Protein AF-A0A524QXQ4-F1 (afdb_monomer)

Solvent-accessible surface area (backbone atoms only — not comparable to full-atom values): 6219 Å² total; per-residue (Å²): 132,62,69,67,60,54,53,54,49,51,56,50,50,47,69,71,42,47,68,62,48,46,54,55,49,52,53,51,50,54,54,52,51,52,52,53,52,54,52,52,49,54,54,48,48,54,49,46,47,60,57,53,48,38,37,72,76,43,35,84,91,53,86,87,87,63,83,58,74,93,73,80,77,90,78,50,76,70,54,54,56,54,47,72,68,49,77,82,86,52,75,67,60,53,53,56,53,58,66,72,70,114

Secondary structure (DSSP, 8-state):
--HHHHHHHHHHHHHH-HHHHHHHHHHHHHHHHHHHHHHHHHHHHHHHIIIIIHHHHHTTT-----SS-SS-SS--HHHHHHHHTSPPP-HHHHHHHHHHT-

Radius of gyration: 31.0 Å; Cα contacts (8 Å, |Δi|>4): 19; chains: 1; bounding box: 61×27×78 Å

Foldseek 3Di:
DDVVVVVVVVVVVCVVPVVVVVVVVVVVCVVVVVVVVVVCVVVVVVCCCVPVVCCVPQNPDRDDDDLDDPDDDPDDPVNVVVSVPGDDDDVVNVVVVVVVVD

Sequence (102 aa):
MNVWEGVILALTQIRTEKLKSFFSLLGVIIGVMFLLVVVSVVEGMDRYIKEDFASQIFGLNTITISRNPSVQVNTDGEQWRRWARRRRLTFDDAEIIRQGLT

pLDDT: mean 80.06, std 14.61, range [51.03, 98.19]

Structure (mmCIF, N/CA/C/O backbone):
data_AF-A0A524QXQ4-F1
#
_entry.id   AF-A0A524QXQ4-F1
#
loop_
_atom_site.group_PDB
_atom_site.id
_atom_site.type_symbol
_atom_site.label_atom_id
_atom_site.label_alt_id
_atom_site.label_comp_id
_atom_site.label_asym_id
_atom_site.label_entity_id
_atom_site.label_seq_id
_atom_site.pdbx_PDB_ins_code
_atom_site.Cartn_x
_atom_site.Cartn_y
_atom_site.Cartn_z
_atom_site.occupancy
_atom_site.B_iso_or_equiv
_atom_site.auth_seq_id
_atom_site.auth_comp_id
_atom_site.auth_asym_id
_atom_site.auth_atom_id
_atom_site.pdbx_PDB_model_num
ATOM 1 N N . MET A 1 1 ? -19.225 -17.999 31.890 1.00 60.44 1 MET A N 1
ATOM 2 C CA . MET A 1 1 ? -19.255 -16.595 31.428 1.00 60.44 1 MET A CA 1
ATOM 3 C C . MET A 1 1 ? -20.037 -16.567 30.133 1.00 60.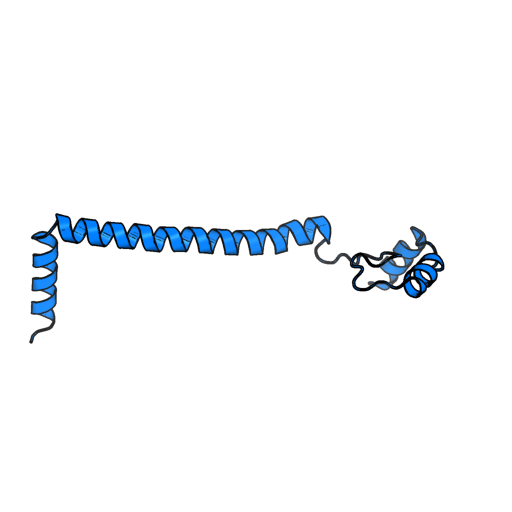44 1 MET A C 1
ATOM 5 O O . MET A 1 1 ? -19.656 -17.265 29.201 1.00 60.44 1 MET A O 1
ATOM 9 N N . ASN A 1 2 ? -21.153 -15.846 30.094 1.00 84.12 2 ASN A N 1
ATOM 10 C CA . ASN A 1 2 ? -22.000 -15.799 28.910 1.00 84.12 2 ASN A CA 1
ATOM 11 C C . ASN A 1 2 ? -21.366 -14.832 27.904 1.00 84.12 2 ASN A C 1
ATOM 13 O O . ASN A 1 2 ? -21.247 -13.642 28.179 1.00 84.12 2 ASN A O 1
ATOM 17 N N . VAL A 1 3 ? -20.946 -15.333 26.740 1.00 91.06 3 VAL A N 1
ATOM 18 C CA . VAL A 1 3 ? -20.344 -14.515 25.665 1.00 91.06 3 VAL A CA 1
ATOM 19 C C . VAL A 1 3 ? -21.213 -13.312 25.283 1.00 91.06 3 VAL A C 1
ATOM 21 O O . VAL A 1 3 ? -20.691 -12.244 24.980 1.00 91.06 3 VAL A O 1
ATOM 24 N N . TRP A 1 4 ? -22.535 -13.457 25.388 1.00 92.62 4 TRP A N 1
ATOM 25 C CA . TRP A 1 4 ? -23.499 -12.387 25.141 1.00 92.62 4 TRP A CA 1
ATOM 26 C C . TRP A 1 4 ? -23.354 -11.204 26.106 1.00 92.62 4 TRP A C 1
ATOM 28 O O . TRP A 1 4 ? -23.394 -10.044 25.705 1.00 92.62 4 TRP A O 1
ATOM 38 N N . GLU A 1 5 ? -23.112 -11.504 27.378 1.00 92.12 5 GLU A N 1
ATOM 39 C CA . GLU A 1 5 ? -22.926 -10.513 28.435 1.00 92.12 5 GLU A CA 1
ATOM 40 C C . GLU A 1 5 ? -21.609 -9.746 28.237 1.00 92.12 5 GLU A C 1
ATOM 42 O O . GLU A 1 5 ? -21.562 -8.526 28.393 1.00 92.12 5 GLU A O 1
ATOM 47 N N . GLY A 1 6 ? -20.564 -10.439 27.767 1.00 92.81 6 GLY A N 1
ATOM 48 C CA . GLY A 1 6 ? -19.292 -9.823 27.384 1.00 92.81 6 GLY A CA 1
ATOM 49 C C . GLY A 1 6 ? -19.410 -8.848 26.207 1.00 92.81 6 GLY A C 1
ATOM 50 O O . GLY A 1 6 ? -18.831 -7.764 26.252 1.00 92.81 6 GLY A O 1
ATOM 51 N N . VAL A 1 7 ? -20.190 -9.188 25.174 1.00 93.69 7 VAL A N 1
ATOM 52 C CA . VAL A 1 7 ? -20.418 -8.304 24.013 1.00 93.69 7 VAL A CA 1
ATOM 53 C C . VAL A 1 7 ? -21.168 -7.035 24.422 1.00 93.69 7 VAL A C 1
ATOM 55 O O . VAL A 1 7 ? -20.781 -5.931 24.032 1.00 93.69 7 VAL A O 1
ATOM 58 N N . ILE A 1 8 ? -22.212 -7.173 25.243 1.00 94.19 8 ILE A N 1
ATOM 59 C CA . ILE A 1 8 ? -22.984 -6.033 25.756 1.00 94.19 8 ILE A CA 1
ATOM 60 C C . ILE A 1 8 ? -22.096 -5.118 26.608 1.00 94.19 8 ILE A C 1
ATOM 62 O O . ILE A 1 8 ? -22.146 -3.892 26.460 1.00 94.19 8 ILE A O 1
ATOM 66 N N . LEU A 1 9 ? -21.246 -5.698 27.459 1.00 93.75 9 LEU A N 1
ATOM 67 C CA . LEU A 1 9 ? -20.305 -4.939 28.276 1.00 93.75 9 LEU A CA 1
ATOM 68 C C . LEU A 1 9 ? -19.318 -4.147 27.404 1.00 93.75 9 LEU A C 1
ATOM 70 O O . LEU A 1 9 ? -19.171 -2.941 27.598 1.00 93.75 9 LEU A O 1
ATOM 74 N N . ALA A 1 10 ? -18.713 -4.784 26.396 1.00 91.25 10 ALA A N 1
ATOM 75 C CA . ALA A 1 10 ? -17.773 -4.133 25.482 1.00 91.25 10 ALA A CA 1
ATOM 76 C C . ALA A 1 10 ? -18.413 -2.968 24.699 1.00 91.25 10 ALA A C 1
ATOM 78 O O . ALA A 1 10 ? -17.831 -1.886 24.610 1.00 91.25 10 ALA A O 1
ATOM 79 N N . LEU A 1 11 ? -19.636 -3.148 24.184 1.00 92.81 11 LEU A N 1
ATOM 80 C CA . LEU A 1 11 ? -20.388 -2.088 23.495 1.00 92.81 11 LEU A CA 1
ATOM 81 C C . LEU A 1 11 ? -20.700 -0.903 24.413 1.00 92.81 11 LEU A C 1
ATOM 83 O O . LEU A 1 11 ? -20.619 0.254 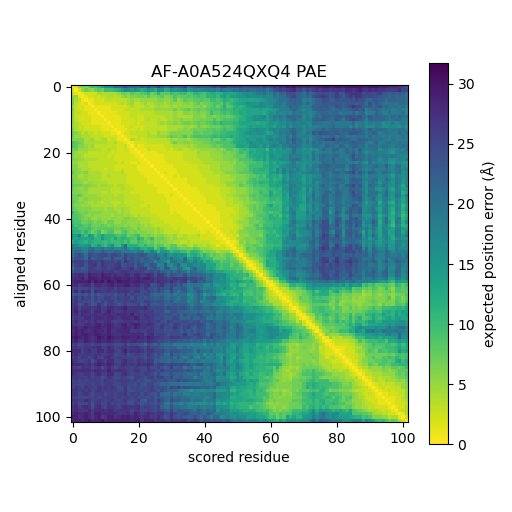23.992 1.00 92.81 11 LEU A O 1
ATOM 87 N N . THR A 1 12 ? -21.033 -1.185 25.673 1.00 93.38 12 THR A N 1
ATOM 88 C CA . THR A 1 12 ? -21.257 -0.148 26.685 1.00 93.38 12 THR A CA 1
ATOM 89 C C . THR A 1 12 ? -19.965 0.632 26.925 1.00 93.38 12 THR A C 1
ATOM 91 O O . THR A 1 12 ? -19.970 1.858 26.893 1.00 93.38 12 THR A O 1
ATOM 94 N N . GLN A 1 13 ? -18.835 -0.065 27.048 1.00 91.88 13 GLN A N 1
ATOM 95 C CA . GLN A 1 13 ? -17.519 0.530 27.278 1.00 91.88 13 GLN A CA 1
ATOM 96 C C . GLN A 1 13 ? -17.067 1.445 26.128 1.00 91.88 13 GLN A C 1
ATOM 98 O O . GLN A 1 13 ? -16.585 2.549 26.380 1.00 91.88 13 GLN A O 1
ATOM 103 N N . ILE A 1 14 ? -17.303 1.044 24.872 1.00 93.00 14 ILE A N 1
ATOM 104 C CA . ILE A 1 14 ? -17.037 1.876 23.684 1.00 93.00 14 ILE A CA 1
ATOM 105 C C . ILE A 1 14 ? -17.869 3.170 23.711 1.00 93.00 14 ILE A C 1
ATOM 107 O O . ILE A 1 14 ? -17.370 4.238 23.348 1.00 93.00 14 ILE A O 1
ATOM 111 N N . ARG A 1 15 ? -19.136 3.107 24.152 1.00 91.31 15 ARG A N 1
ATOM 112 C CA . ARG A 1 15 ? -20.006 4.296 24.253 1.00 91.31 15 ARG A CA 1
ATOM 113 C C . ARG A 1 15 ? -19.634 5.219 25.411 1.00 91.31 15 ARG A C 1
ATOM 115 O O . ARG A 1 15 ? -19.856 6.424 25.278 1.00 91.31 15 ARG A O 1
ATOM 122 N N . THR A 1 16 ? -19.109 4.684 26.512 1.00 93.88 16 THR A N 1
ATOM 123 C CA . THR A 1 16 ? -18.680 5.470 27.679 1.00 93.88 16 THR A CA 1
ATOM 124 C C . THR A 1 16 ? -17.348 6.174 27.408 1.00 93.88 16 THR A C 1
ATOM 126 O O . THR A 1 16 ? -17.234 7.379 27.612 1.00 93.88 16 THR A O 1
ATOM 129 N N . GLU A 1 17 ? -16.368 5.462 26.844 1.00 92.44 17 GLU A N 1
ATOM 130 C CA . GLU A 1 17 ? -15.006 5.953 26.583 1.00 92.44 17 GLU A CA 1
ATOM 131 C C . GLU A 1 17 ? -14.825 6.421 25.129 1.00 92.44 17 GLU A C 1
ATOM 133 O O . GLU A 1 17 ? -14.005 5.898 24.361 1.00 92.44 17 GLU A O 1
ATOM 138 N N . LYS A 1 18 ? -15.619 7.422 24.726 1.00 91.12 18 LYS A N 1
ATOM 139 C CA . LYS A 1 18 ? -15.684 7.885 23.327 1.00 91.12 18 LYS A CA 1
ATOM 140 C C . LYS A 1 18 ? -14.347 8.399 22.797 1.00 91.12 18 LYS A C 1
ATOM 142 O O . LYS A 1 18 ? -13.997 8.096 21.663 1.00 91.12 18 LYS A O 1
ATOM 147 N N . LEU A 1 19 ? -13.593 9.149 23.605 1.00 94.25 19 LEU A N 1
ATOM 148 C CA . LEU A 1 19 ? -12.306 9.724 23.190 1.00 94.25 19 LEU A CA 1
ATOM 149 C C . LEU A 1 19 ? -11.267 8.635 22.915 1.00 94.25 19 LEU A C 1
ATOM 151 O O . LEU A 1 19 ? -10.636 8.625 21.860 1.00 94.25 19 LEU A O 1
ATOM 155 N N . LYS A 1 20 ? -11.126 7.680 23.838 1.00 94.06 20 LYS A N 1
ATOM 156 C CA . LYS A 1 20 ? -10.172 6.575 23.709 1.00 94.06 20 LYS A CA 1
ATOM 157 C C . LYS A 1 20 ? -10.502 5.684 22.513 1.00 94.06 20 LYS A C 1
ATOM 159 O O . LYS A 1 20 ? -9.621 5.381 21.711 1.00 94.06 20 LYS A O 1
ATOM 164 N N . SER A 1 21 ? -11.775 5.313 22.371 1.00 93.81 21 SER A N 1
ATOM 165 C CA . SER A 1 21 ? -12.247 4.500 21.245 1.00 93.81 21 SER A CA 1
ATOM 166 C C . SER A 1 21 ? -12.064 5.226 19.909 1.00 93.81 21 SER A C 1
ATOM 168 O O . SER A 1 21 ? -11.651 4.607 18.932 1.00 93.81 21 SER A O 1
ATOM 170 N N . PHE A 1 22 ? -12.289 6.545 19.871 1.00 95.00 22 PHE A N 1
ATOM 171 C CA . PHE A 1 22 ? -12.086 7.361 18.674 1.00 95.00 22 PHE A CA 1
ATOM 172 C C . PHE A 1 22 ? -10.617 7.411 18.242 1.00 95.00 22 PHE A C 1
ATOM 174 O O . PHE A 1 22 ? -10.321 7.107 17.089 1.00 95.00 22 PHE A O 1
ATOM 181 N N . PHE A 1 23 ? -9.687 7.723 19.152 1.00 95.12 23 PHE A N 1
ATOM 182 C CA . PHE A 1 23 ? -8.257 7.754 18.820 1.00 95.12 23 PHE A CA 1
ATOM 183 C C . PHE A 1 23 ? -7.725 6.382 18.396 1.00 95.12 23 PHE A C 1
ATOM 185 O O . PHE A 1 23 ? -6.940 6.297 17.452 1.00 95.12 23 PHE A O 1
ATOM 192 N N . SER A 1 24 ? -8.185 5.305 19.041 1.00 95.12 24 SER A N 1
ATOM 193 C CA . SER A 1 24 ? -7.817 3.944 18.641 1.00 95.12 24 SER A CA 1
ATOM 194 C C . SER A 1 24 ? -8.313 3.605 17.234 1.00 95.12 24 SER A C 1
ATOM 196 O O . SER A 1 24 ? -7.567 3.021 16.452 1.00 95.12 24 SER A O 1
ATOM 198 N N . LEU A 1 25 ? -9.555 3.965 16.900 1.00 95.69 25 LEU A N 1
ATOM 199 C CA . LEU A 1 25 ? -10.118 3.714 15.575 1.00 95.69 25 LEU A CA 1
ATOM 200 C C . LEU A 1 25 ? -9.402 4.546 14.506 1.00 95.69 25 LEU A C 1
ATOM 202 O O . LEU A 1 25 ? -9.037 4.020 13.458 1.00 95.69 25 LEU A O 1
ATOM 206 N N . LEU A 1 26 ? -9.157 5.827 14.791 1.00 96.44 26 LEU A N 1
ATOM 207 C CA . LEU A 1 26 ? -8.465 6.743 13.889 1.00 96.44 26 LEU A CA 1
ATOM 208 C C . LEU A 1 26 ? -7.059 6.233 13.544 1.00 96.44 26 LEU A C 1
ATOM 210 O O . LEU A 1 26 ? -6.687 6.213 12.373 1.00 96.44 26 LEU A O 1
ATOM 214 N N . GLY A 1 27 ? -6.303 5.762 14.541 1.00 96.88 27 GLY A N 1
ATOM 215 C CA . GLY A 1 27 ? -4.969 5.200 14.325 1.00 96.88 27 GLY A CA 1
ATOM 216 C C . GLY A 1 27 ? -4.984 3.974 13.410 1.00 96.88 27 GLY A C 1
ATOM 217 O O . GLY A 1 27 ? -4.189 3.895 12.474 1.00 96.88 27 GLY A O 1
ATOM 218 N N . VAL A 1 28 ? -5.925 3.049 13.626 1.00 97.06 28 VAL A N 1
ATOM 219 C CA . VAL A 1 28 ? -6.069 1.851 12.783 1.00 97.06 28 VAL A CA 1
ATOM 220 C C . VAL A 1 28 ? -6.491 2.220 11.360 1.00 97.06 28 VAL A C 1
ATOM 222 O O . VAL A 1 28 ? -5.911 1.699 10.410 1.00 97.06 28 VAL A O 1
ATOM 225 N N . ILE A 1 29 ? -7.445 3.142 11.193 1.00 97.31 29 ILE A N 1
ATOM 226 C CA . ILE A 1 29 ? -7.887 3.600 9.868 1.00 97.31 29 ILE A CA 1
ATOM 227 C C . ILE A 1 29 ? -6.714 4.204 9.100 1.00 97.31 29 ILE A C 1
ATOM 229 O O . ILE A 1 29 ? -6.466 3.801 7.969 1.00 97.31 29 ILE A O 1
ATOM 233 N N . ILE A 1 30 ? -5.965 5.129 9.706 1.00 97.25 30 ILE A N 1
ATOM 234 C CA . ILE A 1 30 ? -4.820 5.768 9.044 1.00 97.25 30 ILE A CA 1
ATOM 235 C C . ILE A 1 30 ? -3.755 4.723 8.681 1.00 97.25 30 ILE A C 1
ATOM 237 O O . ILE A 1 30 ? -3.235 4.750 7.566 1.00 97.25 30 ILE A O 1
ATOM 241 N N . GLY A 1 31 ? -3.469 3.774 9.579 1.00 97.50 31 GLY A N 1
ATOM 242 C CA . GLY A 1 31 ? -2.484 2.717 9.337 1.00 97.50 31 GLY A CA 1
ATOM 243 C C . GLY A 1 31 ? -2.855 1.804 8.167 1.00 97.50 31 GLY A C 1
ATOM 244 O O . GLY A 1 31 ? -2.044 1.588 7.266 1.00 97.50 31 GLY A O 1
ATOM 245 N N . VAL A 1 32 ? -4.093 1.302 8.142 1.00 97.50 32 VAL A N 1
ATOM 246 C CA . VAL A 1 32 ? -4.565 0.425 7.060 1.00 97.50 32 VAL A CA 1
ATOM 247 C C . VAL A 1 32 ? -4.703 1.201 5.749 1.00 97.50 32 VAL A C 1
ATOM 249 O O . VAL A 1 32 ? -4.293 0.700 4.706 1.00 97.50 32 VAL A O 1
ATOM 252 N N . MET A 1 33 ? -5.206 2.439 5.784 1.00 97.81 33 MET A N 1
ATOM 253 C CA . MET A 1 33 ? -5.318 3.281 4.588 1.00 97.81 33 MET A CA 1
ATOM 254 C C . MET A 1 33 ? -3.954 3.561 3.956 1.00 97.81 33 MET A C 1
ATOM 256 O O . MET A 1 33 ? -3.819 3.454 2.740 1.00 97.81 33 MET A O 1
ATOM 260 N N . PHE A 1 34 ? -2.934 3.869 4.760 1.00 97.81 34 PHE A N 1
ATOM 261 C CA . PHE A 1 34 ? -1.574 4.066 4.257 1.00 97.81 34 PHE A CA 1
ATOM 262 C C . PHE A 1 34 ? -1.042 2.810 3.552 1.00 97.81 34 PHE A C 1
ATOM 264 O O . PHE A 1 34 ? -0.549 2.900 2.428 1.00 97.81 34 PHE A O 1
ATOM 271 N N . LEU A 1 35 ? -1.199 1.636 4.173 1.00 97.56 35 LEU A N 1
ATOM 272 C CA . LEU A 1 35 ? -0.789 0.361 3.580 1.00 97.56 35 LEU A CA 1
ATOM 273 C C . LEU A 1 35 ? -1.493 0.110 2.238 1.00 97.56 35 LEU A C 1
ATOM 275 O O . LEU A 1 35 ? -0.835 -0.227 1.256 1.00 97.56 35 LEU A O 1
ATOM 279 N N . LEU A 1 36 ? -2.816 0.300 2.185 1.00 97.44 36 LEU A N 1
ATOM 280 C CA . LEU A 1 36 ? -3.607 0.098 0.969 1.00 97.44 36 LEU A CA 1
ATOM 281 C C . LEU A 1 36 ? -3.155 1.018 -0.170 1.00 97.44 36 LEU A C 1
ATOM 283 O O . LEU A 1 36 ? -3.037 0.574 -1.312 1.00 97.44 36 LEU A O 1
ATOM 287 N N . VAL A 1 37 ? -2.858 2.285 0.130 1.00 98.19 37 VAL A N 1
ATOM 288 C CA . VAL A 1 37 ? -2.341 3.234 -0.866 1.00 98.19 37 VAL A CA 1
ATOM 289 C C . VAL A 1 37 ? -0.993 2.764 -1.408 1.00 98.19 37 VAL A C 1
ATOM 291 O O . VAL A 1 37 ? -0.823 2.691 -2.619 1.00 98.19 37 VAL A O 1
ATOM 294 N N . VAL A 1 38 ? -0.050 2.389 -0.543 1.00 97.94 38 VAL A N 1
ATOM 295 C CA . VAL A 1 38 ? 1.277 1.937 -0.989 1.00 97.94 38 VAL A CA 1
ATOM 296 C C . VAL A 1 38 ? 1.177 0.679 -1.851 1.00 97.94 38 VAL A C 1
ATOM 298 O O . VAL A 1 38 ? 1.743 0.646 -2.941 1.00 97.94 38 VAL A O 1
ATOM 301 N N . VAL A 1 39 ? 0.434 -0.335 -1.399 1.00 96.94 39 VAL A N 1
ATOM 302 C CA . VAL A 1 39 ? 0.275 -1.595 -2.142 1.00 96.94 39 VAL A CA 1
ATOM 303 C C . VAL A 1 39 ? -0.397 -1.348 -3.492 1.00 96.94 39 VAL A C 1
ATOM 305 O O . VAL A 1 39 ? 0.117 -1.797 -4.511 1.00 96.94 39 VAL A O 1
ATOM 308 N N . SER A 1 40 ? -1.480 -0.566 -3.529 1.00 96.94 40 SER A N 1
ATOM 309 C CA . SER A 1 40 ? -2.185 -0.267 -4.784 1.00 96.94 40 SER A CA 1
ATOM 310 C C . SER A 1 40 ? -1.334 0.515 -5.785 1.00 96.94 40 SER A C 1
ATOM 312 O O . SER A 1 40 ? -1.412 0.252 -6.982 1.00 96.94 40 SER A O 1
ATOM 314 N N . VAL A 1 41 ? -0.491 1.441 -5.321 1.00 96.12 41 VAL A N 1
ATOM 315 C CA . VAL A 1 41 ? 0.446 2.163 -6.191 1.00 96.12 41 VAL A CA 1
ATOM 316 C C . VAL A 1 41 ? 1.511 1.215 -6.734 1.00 96.12 41 VAL A C 1
ATOM 318 O O . VAL A 1 41 ? 1.770 1.231 -7.933 1.00 96.12 41 VAL A O 1
ATOM 321 N N . VAL A 1 42 ? 2.101 0.368 -5.886 1.00 94.56 42 VAL A N 1
ATOM 322 C CA . VAL A 1 42 ? 3.121 -0.606 -6.309 1.00 94.56 42 VAL A CA 1
ATOM 323 C C . VAL A 1 42 ? 2.552 -1.579 -7.342 1.00 94.56 42 VAL A C 1
ATOM 325 O O . VAL A 1 42 ? 3.144 -1.766 -8.404 1.00 94.56 42 VAL A O 1
ATOM 328 N N . GLU A 1 43 ? 1.384 -2.157 -7.071 1.00 92.12 43 GLU A N 1
ATOM 329 C CA . GLU A 1 43 ? 0.708 -3.073 -7.995 1.00 92.12 43 GLU A CA 1
ATOM 330 C C . GLU A 1 43 ? 0.251 -2.364 -9.277 1.00 92.12 43 GLU A C 1
ATOM 332 O O . GLU A 1 43 ? 0.375 -2.912 -10.374 1.00 92.12 43 GLU A O 1
ATOM 337 N N . GLY A 1 44 ? -0.238 -1.127 -9.162 1.00 90.56 44 GLY A N 1
ATOM 338 C CA . GLY A 1 44 ? -0.617 -0.299 -10.302 1.00 90.56 44 GLY A CA 1
ATOM 339 C C . GLY A 1 44 ? 0.572 0.016 -11.208 1.00 90.56 44 GLY A C 1
ATOM 340 O O . GLY A 1 44 ? 0.455 -0.085 -12.427 1.00 90.56 44 GLY A O 1
ATOM 341 N N . MET A 1 45 ? 1.731 0.330 -10.627 1.00 88.44 45 MET A N 1
ATOM 342 C CA . MET A 1 45 ? 2.969 0.567 -11.371 1.00 88.44 45 MET A CA 1
ATOM 343 C C . MET A 1 45 ? 3.490 -0.702 -12.047 1.00 88.44 45 MET A C 1
ATOM 345 O O . MET A 1 45 ? 3.896 -0.634 -13.203 1.00 88.44 45 MET A O 1
ATOM 349 N N . ASP A 1 46 ? 3.466 -1.853 -11.369 1.00 84.31 46 ASP A N 1
ATOM 350 C CA . ASP A 1 46 ? 3.879 -3.129 -11.969 1.00 84.31 46 ASP A CA 1
ATOM 351 C C . ASP A 1 46 ? 3.017 -3.473 -13.193 1.00 84.31 46 ASP A C 1
ATOM 353 O O . ASP A 1 46 ? 3.547 -3.831 -14.248 1.00 84.31 46 ASP A O 1
ATOM 357 N N . ARG A 1 47 ? 1.695 -3.278 -13.091 1.00 82.75 47 ARG A N 1
ATOM 358 C CA . ARG A 1 47 ? 0.777 -3.458 -14.220 1.00 82.75 47 ARG A CA 1
ATOM 359 C C . ARG A 1 47 ? 1.039 -2.452 -15.338 1.00 82.75 47 ARG A C 1
ATOM 361 O O . ARG A 1 47 ? 1.217 -2.867 -16.475 1.00 82.75 47 ARG A O 1
ATOM 368 N N . TYR A 1 48 ? 1.130 -1.1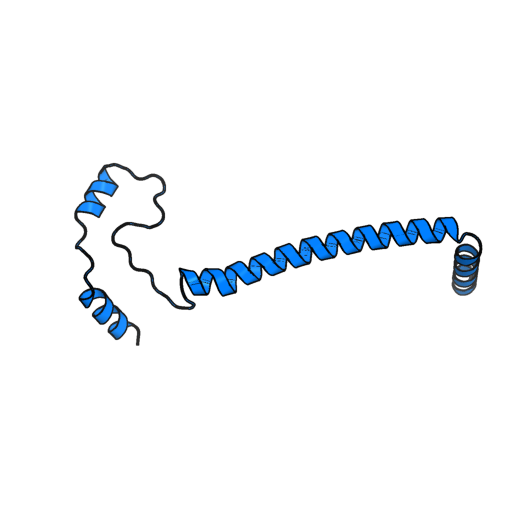63 -15.016 1.00 82.25 48 TYR A N 1
ATOM 369 C CA . TYR A 1 48 ? 1.413 -0.101 -15.987 1.00 82.25 48 TYR A CA 1
ATOM 370 C C . TYR A 1 48 ? 2.726 -0.348 -16.747 1.00 82.25 48 TYR A C 1
ATOM 372 O O . TYR A 1 48 ? 2.793 -0.197 -17.963 1.00 82.25 48 TYR A O 1
ATOM 380 N N . ILE A 1 49 ? 3.778 -0.807 -16.063 1.00 76.50 49 ILE A N 1
ATOM 381 C CA . ILE A 1 49 ? 5.058 -1.129 -16.708 1.00 76.50 49 ILE A CA 1
ATOM 382 C C . ILE A 1 49 ? 4.936 -2.363 -17.616 1.00 76.50 49 ILE A C 1
ATOM 384 O O . ILE A 1 49 ? 5.501 -2.401 -18.710 1.00 76.50 49 ILE A O 1
ATOM 388 N N . LYS A 1 50 ? 4.191 -3.385 -17.200 1.00 69.25 50 LYS A N 1
ATOM 389 C CA . LYS A 1 50 ? 4.007 -4.592 -18.015 1.00 69.25 50 LYS A CA 1
ATOM 390 C C . LYS A 1 50 ? 3.091 -4.371 -19.215 1.00 69.25 50 LYS A C 1
ATOM 392 O O . LYS A 1 50 ? 3.360 -4.937 -20.267 1.00 69.25 50 LYS A O 1
ATOM 397 N N . GLU A 1 51 ? 2.032 -3.585 -19.079 1.00 68.00 51 GLU A N 1
ATOM 398 C CA . GLU A 1 51 ? 1.050 -3.375 -20.147 1.00 68.00 51 GLU A CA 1
ATOM 399 C C . GLU A 1 51 ? 1.442 -2.216 -21.061 1.00 68.00 51 GLU A C 1
ATOM 401 O O . GLU A 1 51 ? 1.516 -2.416 -22.271 1.00 68.00 51 GLU A O 1
ATOM 406 N N . ASP A 1 52 ? 1.783 -1.047 -20.519 1.00 60.66 52 ASP A N 1
ATOM 407 C CA . ASP A 1 52 ? 2.029 0.152 -21.328 1.00 60.66 52 ASP A CA 1
ATOM 408 C C . ASP A 1 52 ? 3.501 0.280 -21.734 1.00 60.66 52 ASP A C 1
ATOM 410 O O . ASP A 1 52 ? 3.801 0.515 -22.903 1.00 60.66 52 ASP A O 1
ATOM 414 N N . PHE A 1 53 ? 4.456 0.042 -20.828 1.00 56.91 53 PHE A N 1
ATOM 415 C CA . PHE A 1 53 ? 5.879 0.119 -21.200 1.00 56.91 53 PHE A CA 1
ATOM 416 C C . PHE A 1 53 ? 6.333 -1.056 -22.075 1.00 56.91 53 PHE A C 1
ATOM 418 O O . PHE A 1 53 ? 7.078 -0.841 -23.037 1.00 56.91 53 PHE A O 1
ATOM 425 N N . ALA A 1 54 ? 5.905 -2.291 -21.786 1.00 53.72 54 ALA A N 1
ATOM 426 C CA . ALA A 1 54 ? 6.264 -3.425 -22.639 1.00 53.72 54 ALA A CA 1
ATOM 427 C C . ALA A 1 54 ? 5.591 -3.330 -24.016 1.00 53.72 54 ALA A C 1
ATOM 429 O O . ALA A 1 54 ? 6.227 -3.661 -25.013 1.00 53.72 54 ALA A O 1
ATOM 430 N N . SER A 1 55 ? 4.355 -2.822 -24.108 1.00 54.56 55 SER A N 1
ATOM 431 C CA . SER A 1 55 ? 3.699 -2.616 -25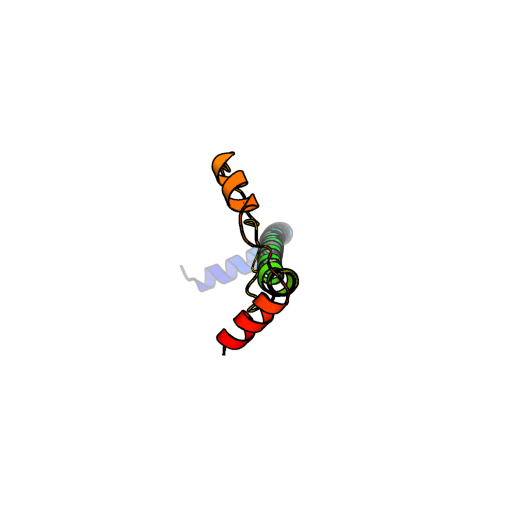.405 1.00 54.56 55 SER A CA 1
ATOM 432 C C . SER A 1 55 ? 4.279 -1.435 -26.190 1.00 54.56 55 SER A C 1
ATOM 434 O O . SER A 1 55 ? 4.416 -1.537 -27.406 1.00 54.56 55 SER A O 1
ATOM 436 N N . GLN A 1 56 ? 4.688 -0.343 -25.542 1.00 54.28 56 GLN A N 1
ATOM 437 C CA . GLN A 1 56 ? 5.230 0.819 -26.254 1.00 54.28 56 GLN A CA 1
ATOM 438 C C . GLN A 1 56 ? 6.701 0.671 -26.664 1.00 54.28 56 GLN A C 1
ATOM 440 O O . GLN A 1 56 ? 7.081 1.173 -27.719 1.00 54.28 56 GLN A O 1
ATOM 445 N N . ILE A 1 57 ? 7.538 -0.003 -25.864 1.00 53.41 57 ILE A N 1
ATOM 446 C CA . ILE A 1 57 ? 8.971 -0.175 -26.179 1.00 53.41 57 ILE A CA 1
ATOM 447 C C . ILE A 1 57 ? 9.228 -1.486 -26.921 1.00 53.41 57 ILE A C 1
ATOM 449 O O . ILE A 1 57 ? 10.044 -1.524 -27.843 1.00 53.41 57 ILE A O 1
ATOM 453 N N . PHE A 1 58 ? 8.549 -2.560 -26.521 1.00 55.34 58 PHE A N 1
ATOM 454 C CA . PHE A 1 58 ? 8.770 -3.888 -27.077 1.00 55.34 58 PHE A CA 1
ATOM 455 C C . PHE A 1 58 ? 7.590 -4.426 -27.859 1.00 55.34 58 PHE A C 1
ATOM 457 O O . PHE A 1 58 ? 7.795 -5.465 -28.453 1.00 55.34 58 PHE A O 1
ATOM 464 N N . GLY A 1 59 ? 6.421 -3.771 -27.918 1.00 51.31 59 GLY A N 1
ATOM 465 C CA . GLY A 1 59 ? 5.194 -4.311 -28.515 1.00 51.31 59 GLY A CA 1
ATOM 466 C C . GLY A 1 59 ? 4.815 -5.679 -27.946 1.00 51.31 59 GLY A C 1
ATOM 467 O O . GLY A 1 59 ? 5.614 -6.609 -27.871 1.00 51.31 59 GLY A O 1
ATOM 468 N N . LEU A 1 60 ? 3.560 -5.877 -27.564 1.00 51.03 60 LEU A N 1
ATOM 469 C CA . LEU A 1 60 ? 3.111 -7.248 -27.335 1.00 51.03 60 LEU A CA 1
ATOM 470 C C . LEU A 1 60 ? 3.345 -8.023 -28.649 1.00 51.03 60 LEU A C 1
ATOM 472 O O . LEU A 1 60 ? 2.776 -7.667 -29.677 1.00 51.03 60 LEU A O 1
ATOM 476 N N . ASN A 1 61 ? 4.244 -9.015 -28.612 1.00 56.22 61 ASN A N 1
ATOM 477 C CA . ASN A 1 61 ? 4.736 -9.789 -29.759 1.00 56.22 61 ASN A CA 1
ATOM 478 C C . ASN A 1 61 ? 5.743 -9.104 -30.729 1.00 56.22 61 ASN A C 1
ATOM 480 O O . ASN A 1 61 ? 5.754 -9.452 -31.910 1.00 56.22 61 ASN A O 1
ATOM 484 N N . THR A 1 62 ? 6.624 -8.184 -30.294 1.00 58.72 62 THR A N 1
ATOM 485 C CA . THR A 1 62 ? 7.741 -7.727 -31.170 1.00 58.72 62 THR A CA 1
ATOM 486 C C . THR A 1 62 ? 9.033 -8.485 -30.906 1.00 58.72 62 THR A C 1
ATOM 488 O O . THR A 1 62 ? 9.540 -8.559 -29.786 1.00 58.72 62 THR A O 1
ATOM 491 N N . ILE A 1 63 ? 9.622 -8.995 -31.984 1.00 63.59 63 ILE A N 1
ATOM 492 C CA . ILE A 1 63 ? 10.969 -9.559 -31.988 1.00 63.59 63 ILE A CA 1
ATOM 493 C C . ILE A 1 63 ? 11.942 -8.446 -32.394 1.00 63.59 63 ILE A C 1
ATOM 495 O O . ILE A 1 63 ? 12.003 -8.053 -33.558 1.00 63.59 63 ILE A O 1
ATOM 499 N N . THR A 1 64 ? 12.720 -7.936 -31.437 1.00 68.56 64 THR A N 1
ATOM 500 C CA . THR A 1 64 ? 13.743 -6.911 -31.699 1.00 68.56 64 THR A CA 1
ATOM 501 C C . THR A 1 64 ? 15.068 -7.563 -32.079 1.00 68.56 64 THR A C 1
ATOM 503 O O . THR A 1 64 ? 15.722 -8.200 -31.254 1.00 68.56 64 THR A O 1
ATOM 506 N N . ILE A 1 65 ? 15.495 -7.375 -33.329 1.00 69.88 65 ILE A N 1
ATOM 507 C CA . ILE A 1 65 ? 16.760 -7.907 -33.851 1.00 69.88 65 ILE A CA 1
ATOM 508 C C . ILE A 1 65 ? 17.780 -6.775 -33.935 1.00 69.88 65 ILE A C 1
ATOM 510 O O . ILE A 1 65 ? 17.626 -5.839 -34.718 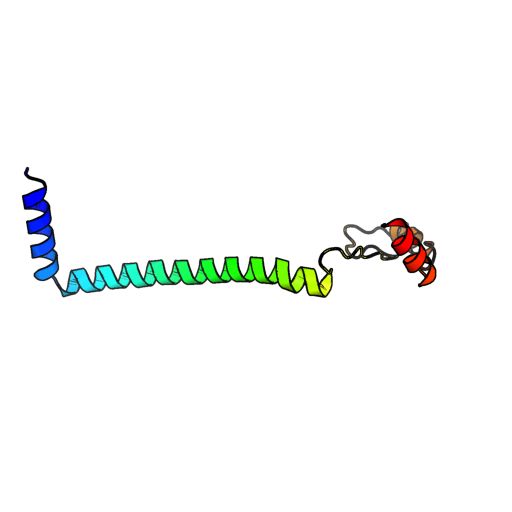1.00 69.88 65 ILE A O 1
ATOM 514 N N . SER A 1 66 ? 18.848 -6.860 -33.142 1.00 70.25 66 SER A N 1
ATOM 515 C CA . SER A 1 66 ? 19.923 -5.867 -33.125 1.00 70.25 66 SER A CA 1
ATOM 516 C C . SER A 1 66 ? 21.282 -6.489 -33.458 1.00 70.25 66 SER A C 1
ATOM 518 O O . SER A 1 66 ? 21.629 -7.588 -33.026 1.00 70.25 66 SER A O 1
ATOM 520 N N . ARG A 1 67 ? 22.095 -5.764 -34.238 1.00 69.81 67 ARG A N 1
ATOM 521 C CA . ARG A 1 67 ? 23.440 -6.205 -34.665 1.00 69.81 67 ARG A CA 1
ATOM 522 C C . ARG A 1 67 ? 24.395 -6.374 -33.478 1.00 69.81 67 ARG A C 1
ATOM 524 O O . ARG A 1 67 ? 25.189 -7.321 -33.441 1.00 69.81 67 ARG A O 1
ATOM 531 N N . ASN A 1 68 ? 24.279 -5.472 -32.507 1.00 69.00 68 ASN A N 1
ATOM 532 C CA . ASN A 1 68 ? 24.992 -5.506 -31.236 1.00 69.00 68 ASN A CA 1
ATOM 533 C C . ASN A 1 68 ? 23.985 -5.792 -30.115 1.00 69.00 68 ASN A C 1
ATOM 535 O O . ASN A 1 68 ? 22.851 -5.309 -30.197 1.00 69.00 68 ASN A O 1
ATOM 539 N N . PRO A 1 69 ? 24.367 -6.561 -29.086 1.00 64.62 69 PRO A N 1
ATOM 540 C CA . PRO A 1 69 ? 23.473 -6.829 -27.970 1.00 64.62 69 PRO A CA 1
ATOM 541 C C . PRO A 1 69 ? 23.133 -5.524 -27.238 1.00 64.62 69 PRO A C 1
ATOM 543 O O . PRO A 1 69 ? 24.009 -4.693 -26.987 1.00 64.62 69 PRO A O 1
ATOM 546 N N . SER A 1 70 ? 21.846 -5.349 -26.928 1.00 61.59 70 SER A N 1
ATOM 547 C CA . SER A 1 70 ? 21.312 -4.197 -26.188 1.00 61.59 70 SER A CA 1
ATOM 548 C C . SER A 1 70 ? 21.808 -4.154 -24.741 1.00 61.59 70 SER A C 1
ATOM 550 O O . SER A 1 70 ? 21.940 -3.079 -24.166 1.00 61.59 70 SER A O 1
ATOM 552 N N . VAL A 1 71 ? 22.147 -5.315 -24.179 1.00 59.91 71 VAL A N 1
ATOM 553 C CA . VAL A 1 71 ? 22.729 -5.473 -22.846 1.00 59.91 71 VAL A CA 1
ATOM 554 C C . VAL A 1 71 ? 24.149 -6.023 -22.995 1.00 59.91 71 VAL A C 1
ATOM 556 O O . VAL A 1 71 ? 24.348 -7.138 -23.474 1.00 59.91 71 VAL A O 1
ATOM 559 N N . GLN A 1 72 ? 25.146 -5.226 -22.608 1.00 61.59 72 GLN A N 1
ATOM 560 C CA . GLN A 1 72 ? 26.570 -5.566 -22.690 1.00 61.59 72 GLN A CA 1
ATOM 561 C C . GLN A 1 72 ? 27.122 -5.762 -21.277 1.00 61.59 72 GLN A C 1
ATOM 563 O O . GLN A 1 72 ? 27.535 -4.810 -20.622 1.00 61.59 72 GLN A O 1
ATOM 568 N N . VAL A 1 73 ? 27.113 -7.004 -20.793 1.00 56.62 73 VAL A N 1
ATOM 569 C CA . VAL A 1 73 ? 27.695 -7.377 -19.493 1.00 56.62 73 VAL A CA 1
ATOM 570 C C . VAL A 1 73 ? 29.048 -8.041 -19.748 1.00 56.62 73 VAL A C 1
ATOM 572 O O . VAL A 1 73 ? 29.122 -8.967 -20.550 1.00 56.62 73 VAL A O 1
ATOM 575 N N . ASN A 1 74 ? 30.114 -7.566 -19.092 1.00 57.91 74 ASN A N 1
ATOM 576 C CA . ASN A 1 74 ? 31.478 -8.118 -19.189 1.00 57.91 74 ASN A CA 1
ATOM 577 C C . ASN A 1 74 ? 31.992 -8.282 -20.636 1.00 57.91 74 ASN A C 1
ATOM 579 O O . ASN A 1 74 ? 32.318 -9.383 -21.084 1.00 57.91 74 ASN A O 1
ATOM 583 N N . THR A 1 75 ? 32.035 -7.189 -21.405 1.00 62.03 75 THR A N 1
ATOM 584 C CA . THR A 1 75 ? 32.446 -7.257 -22.817 1.00 62.03 75 THR A CA 1
ATOM 585 C C . THR A 1 75 ? 33.955 -7.077 -22.992 1.00 62.03 75 THR A C 1
ATOM 587 O O . THR A 1 75 ? 34.481 -5.988 -22.783 1.00 62.03 75 THR A O 1
ATOM 590 N N . ASP A 1 76 ? 34.630 -8.123 -23.471 1.00 72.38 76 ASP A N 1
ATOM 591 C CA . ASP A 1 76 ? 36.047 -8.091 -23.869 1.00 72.38 76 ASP A CA 1
ATOM 592 C C . ASP A 1 76 ? 36.277 -7.470 -25.261 1.00 72.38 76 ASP A C 1
ATOM 594 O O . ASP A 1 76 ? 35.421 -7.528 -26.150 1.00 72.38 76 ASP A O 1
ATOM 598 N N . GLY A 1 77 ? 37.494 -6.972 -25.521 1.00 71.56 77 GLY A N 1
ATOM 599 C CA . GLY A 1 77 ? 37.897 -6.428 -26.833 1.00 71.56 77 GLY A CA 1
ATOM 600 C C . GLY A 1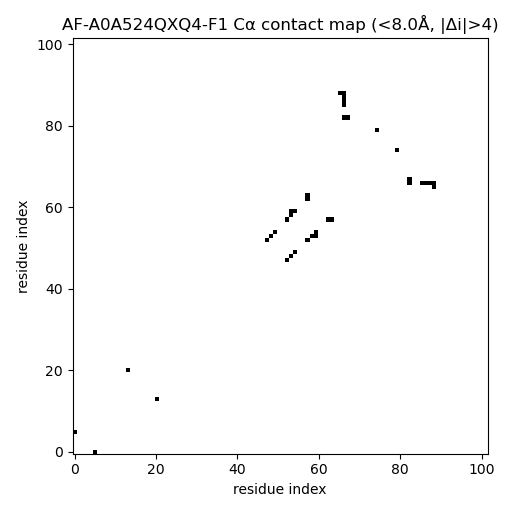 77 ? 37.849 -7.442 -27.995 1.00 71.56 77 GLY A C 1
ATOM 601 O O . GLY A 1 77 ? 37.714 -7.078 -29.165 1.00 71.56 77 GLY A O 1
ATOM 602 N N . GLU A 1 78 ? 37.915 -8.740 -27.695 1.00 72.75 78 GLU A N 1
ATOM 603 C CA . GLU A 1 78 ? 37.655 -9.848 -28.630 1.00 72.75 78 GLU A CA 1
ATOM 604 C C . GLU A 1 78 ? 36.180 -9.905 -29.075 1.00 72.75 78 GLU A C 1
ATOM 606 O O . GLU A 1 78 ? 35.872 -10.161 -30.244 1.00 72.75 78 GLU A O 1
ATOM 611 N N . GLN A 1 79 ? 35.250 -9.651 -28.149 1.00 72.88 79 GLN A N 1
ATOM 612 C CA . GLN A 1 79 ? 33.809 -9.665 -28.414 1.00 72.88 79 GLN A CA 1
ATOM 613 C C . GLN A 1 79 ? 33.401 -8.461 -29.269 1.00 72.88 79 GLN A C 1
ATOM 615 O O . GLN A 1 79 ? 32.707 -8.631 -30.273 1.00 72.88 79 GLN A O 1
ATOM 620 N N . TRP A 1 80 ? 33.953 -7.282 -28.971 1.00 72.75 80 TRP A N 1
ATOM 621 C CA . TRP A 1 80 ? 33.785 -6.074 -29.787 1.00 72.75 80 TRP A CA 1
ATOM 622 C C . TRP A 1 80 ? 34.215 -6.272 -31.243 1.00 72.75 80 TRP A C 1
ATOM 624 O O . TRP A 1 80 ? 33.470 -5.948 -32.171 1.00 72.75 80 TRP A O 1
ATOM 634 N N . ARG A 1 81 ? 35.391 -6.876 -31.465 1.00 75.44 81 ARG A N 1
ATOM 635 C CA . ARG A 1 81 ? 35.885 -7.177 -32.819 1.00 75.44 81 ARG A CA 1
ATOM 636 C C . ARG A 1 81 ? 34.984 -8.172 -33.555 1.00 75.44 81 ARG A C 1
ATOM 638 O O . ARG A 1 81 ? 34.792 -8.034 -34.762 1.00 75.44 81 ARG A O 1
ATOM 645 N N . ARG A 1 82 ? 34.402 -9.154 -32.857 1.00 75.00 82 ARG A N 1
ATOM 646 C CA . ARG A 1 82 ? 33.422 -10.087 -33.445 1.00 75.00 82 ARG A CA 1
ATOM 647 C C . ARG A 1 82 ? 32.135 -9.379 -33.861 1.00 75.00 82 ARG A C 1
ATOM 649 O O . ARG A 1 82 ? 31.633 -9.653 -34.947 1.00 75.00 82 ARG A O 1
ATOM 656 N N . TRP A 1 83 ? 31.622 -8.456 -33.051 1.00 76.00 83 TRP A N 1
ATOM 657 C CA . TRP A 1 83 ? 30.411 -7.700 -33.387 1.00 76.00 83 TRP A CA 1
ATOM 658 C C . TRP A 1 83 ? 30.621 -6.742 -34.558 1.00 76.00 83 TRP A C 1
ATOM 660 O O . TRP A 1 83 ? 29.783 -6.689 -35.456 1.00 76.00 83 TRP A O 1
ATOM 670 N N . ALA A 1 84 ? 31.776 -6.077 -34.626 1.00 74.88 84 ALA A N 1
ATOM 671 C CA . ALA A 1 84 ? 32.127 -5.205 -35.747 1.00 74.88 84 ALA A CA 1
ATOM 672 C C . ALA A 1 84 ? 32.136 -5.940 -37.102 1.00 74.88 84 ALA A C 1
ATOM 674 O O . ALA A 1 84 ? 31.784 -5.352 -38.126 1.00 74.88 84 ALA A O 1
ATOM 675 N N . ARG A 1 85 ? 32.476 -7.238 -37.103 1.00 80.06 85 ARG A N 1
ATOM 676 C CA . ARG A 1 85 ? 32.473 -8.099 -38.298 1.00 80.06 85 ARG A CA 1
AT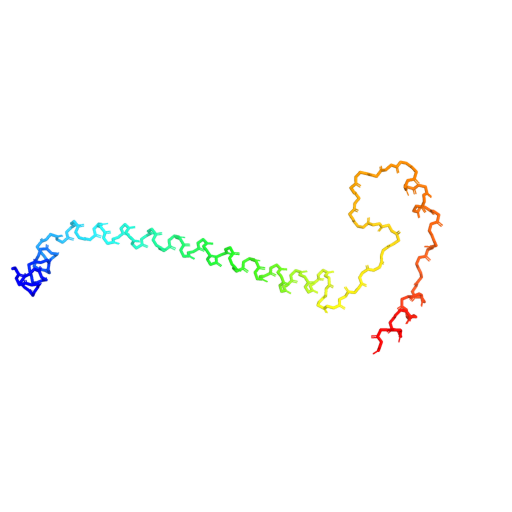OM 677 C C . ARG A 1 85 ? 31.101 -8.668 -38.671 1.00 80.06 85 ARG A C 1
ATOM 679 O O . ARG A 1 85 ? 30.977 -9.259 -39.739 1.00 80.06 85 ARG A O 1
ATOM 686 N N . ARG A 1 86 ? 30.067 -8.519 -37.832 1.00 81.69 86 ARG A N 1
ATOM 687 C CA . ARG A 1 86 ? 28.714 -9.001 -38.165 1.00 81.69 86 ARG A CA 1
ATOM 688 C C . ARG A 1 86 ? 28.167 -8.248 -39.374 1.00 81.69 86 ARG A C 1
ATOM 690 O O . ARG A 1 86 ? 28.369 -7.033 -39.474 1.00 81.69 86 ARG A O 1
ATOM 697 N N . ARG A 1 87 ? 27.443 -8.951 -40.252 1.00 77.25 87 ARG A N 1
ATOM 698 C CA . ARG A 1 87 ? 26.761 -8.359 -41.414 1.00 77.25 87 ARG A CA 1
ATOM 699 C C . ARG A 1 87 ? 25.839 -7.223 -40.956 1.00 77.25 87 ARG A C 1
ATOM 701 O O . ARG A 1 87 ? 25.283 -7.269 -39.858 1.00 77.25 87 ARG A O 1
ATOM 708 N N . ARG A 1 88 ? 25.748 -6.162 -41.759 1.00 77.44 88 ARG A N 1
ATOM 709 C CA . ARG A 1 88 ? 24.822 -5.054 -41.493 1.00 77.44 88 ARG A CA 1
ATOM 710 C C . ARG A 1 88 ? 23.407 -5.575 -41.740 1.00 77.44 88 ARG A C 1
ATOM 712 O O . ARG A 1 88 ? 23.193 -6.215 -42.761 1.00 77.44 88 ARG A O 1
ATOM 719 N N . LEU A 1 89 ? 22.503 -5.326 -40.799 1.00 78.06 89 LEU A N 1
ATOM 720 C CA . LEU A 1 89 ? 21.088 -5.644 -40.961 1.00 78.06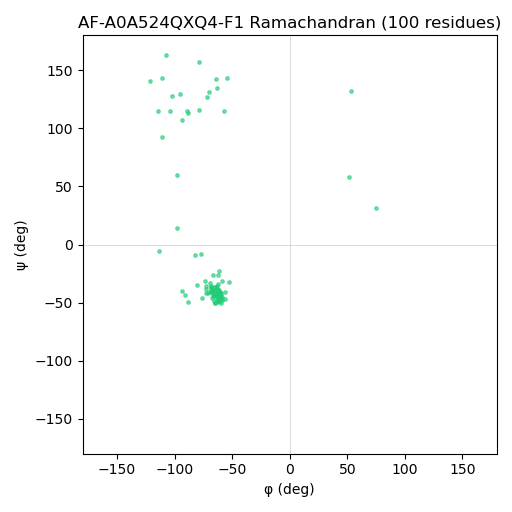 89 LEU A CA 1
ATOM 721 C C . LEU A 1 89 ? 20.496 -4.653 -41.968 1.00 78.06 89 LEU A C 1
ATOM 723 O O . LEU A 1 89 ? 20.687 -3.443 -41.804 1.00 78.06 89 LEU A O 1
ATOM 727 N N . THR A 1 90 ? 19.839 -5.157 -43.009 1.00 80.50 90 THR A N 1
ATOM 728 C CA . THR A 1 90 ? 19.076 -4.346 -43.969 1.00 80.50 90 THR A CA 1
ATOM 729 C C . THR A 1 90 ? 17.577 -4.552 -43.766 1.00 80.50 90 THR A C 1
ATOM 731 O O . THR A 1 90 ? 17.151 -5.509 -43.123 1.00 80.50 90 THR A O 1
ATOM 734 N N . PHE A 1 91 ? 16.760 -3.644 -44.303 1.00 77.31 91 PHE A N 1
ATOM 735 C CA . PHE A 1 91 ? 15.300 -3.777 -44.236 1.00 77.31 91 PHE A CA 1
ATOM 736 C C . PHE A 1 91 ? 14.786 -5.029 -44.967 1.00 77.31 91 PHE A C 1
ATOM 738 O O . PHE A 1 91 ? 13.781 -5.597 -44.552 1.00 77.31 91 PHE A O 1
ATOM 745 N N . ASP A 1 92 ? 15.515 -5.521 -45.971 1.00 80.88 92 ASP A N 1
ATOM 746 C CA . ASP A 1 92 ? 15.173 -6.759 -46.682 1.00 80.88 92 ASP A CA 1
ATOM 747 C C . ASP A 1 92 ? 15.265 -7.998 -45.775 1.00 80.88 92 ASP A C 1
ATOM 749 O O . ASP A 1 92 ? 14.422 -8.891 -45.857 1.00 80.88 92 ASP A O 1
ATOM 753 N N . ASP A 1 93 ? 16.246 -8.041 -44.860 1.00 78.38 93 ASP A N 1
ATOM 754 C CA . ASP A 1 93 ? 16.364 -9.126 -43.875 1.00 78.38 93 ASP A CA 1
ATOM 755 C C . ASP A 1 93 ? 15.129 -9.156 -42.946 1.00 78.38 93 ASP A C 1
ATOM 757 O O . ASP A 1 93 ? 14.685 -10.228 -42.535 1.00 78.38 93 ASP A O 1
ATOM 761 N N . ALA A 1 94 ? 14.542 -7.991 -42.632 1.00 74.75 94 ALA A N 1
ATOM 762 C CA . ALA A 1 94 ? 13.345 -7.903 -41.792 1.00 74.75 94 ALA A CA 1
ATOM 763 C C . ALA A 1 94 ? 12.103 -8.486 -42.488 1.00 74.75 94 ALA A C 1
ATOM 765 O O . ALA A 1 94 ? 11.293 -9.154 -41.843 1.00 74.75 94 ALA A O 1
ATOM 766 N N . GLU A 1 95 ? 11.977 -8.285 -43.801 1.00 78.19 95 GLU A N 1
ATOM 767 C CA . GLU A 1 95 ? 10.862 -8.812 -44.592 1.00 78.19 95 GLU A CA 1
ATOM 768 C C . GLU A 1 95 ? 10.901 -10.344 -44.691 1.00 78.19 95 GLU A C 1
ATOM 770 O O . GLU A 1 95 ? 9.877 -11.004 -44.520 1.00 78.19 95 GLU A O 1
ATOM 775 N N . ILE A 1 96 ? 12.093 -10.921 -44.881 1.00 81.94 96 ILE A N 1
ATOM 776 C CA . ILE A 1 96 ? 12.293 -12.380 -44.920 1.00 81.94 96 ILE A CA 1
ATOM 777 C C . ILE A 1 96 ? 11.888 -13.020 -43.586 1.00 81.94 96 ILE A C 1
ATOM 779 O O . ILE A 1 96 ? 11.201 -14.040 -43.558 1.00 81.94 96 ILE A O 1
ATOM 783 N N . ILE A 1 97 ? 12.293 -12.411 -42.470 1.00 79.75 97 ILE A N 1
ATOM 784 C CA . ILE A 1 97 ? 11.976 -12.917 -41.130 1.00 79.75 97 ILE A CA 1
ATOM 785 C C . ILE A 1 97 ? 10.474 -12.817 -40.858 1.00 79.75 97 ILE A C 1
ATOM 787 O O . ILE A 1 97 ? 9.894 -13.752 -40.313 1.00 79.75 97 ILE A O 1
ATOM 791 N N . ARG A 1 98 ? 9.825 -11.729 -41.294 1.00 77.38 98 ARG A N 1
ATOM 792 C CA . ARG A 1 98 ? 8.371 -11.562 -41.185 1.00 77.38 98 ARG A CA 1
ATOM 793 C C . ARG A 1 98 ? 7.607 -12.660 -41.928 1.00 77.38 98 ARG A C 1
ATOM 795 O O . ARG A 1 98 ? 6.634 -13.179 -41.395 1.00 77.38 98 ARG A O 1
ATOM 802 N N . GLN A 1 99 ? 8.056 -13.034 -43.124 1.00 80.88 99 GLN A N 1
ATOM 803 C CA . GLN A 1 99 ? 7.421 -14.092 -43.919 1.00 80.88 99 GLN A CA 1
ATOM 804 C C . GLN A 1 99 ? 7.596 -15.485 -43.299 1.00 80.88 99 GLN A C 1
ATOM 806 O O . GLN A 1 99 ? 6.693 -16.310 -43.396 1.00 80.88 99 GLN A O 1
ATOM 811 N N . GLY A 1 100 ? 8.720 -15.740 -42.621 1.00 77.25 100 GLY A N 1
ATOM 812 C CA . GLY A 1 100 ? 8.981 -17.010 -41.934 1.00 77.25 100 GLY A CA 1
ATOM 813 C C . GLY A 1 100 ? 8.260 -17.197 -40.592 1.00 77.25 100 GLY A C 1
ATOM 814 O O . GLY A 1 100 ? 8.344 -18.282 -40.026 1.00 77.25 100 GLY A O 1
ATOM 815 N N . LEU A 1 101 ? 7.589 -16.163 -40.070 1.00 71.50 101 LEU A N 1
ATOM 816 C CA . LEU A 1 101 ? 6.877 -16.174 -38.781 1.00 71.50 101 LEU A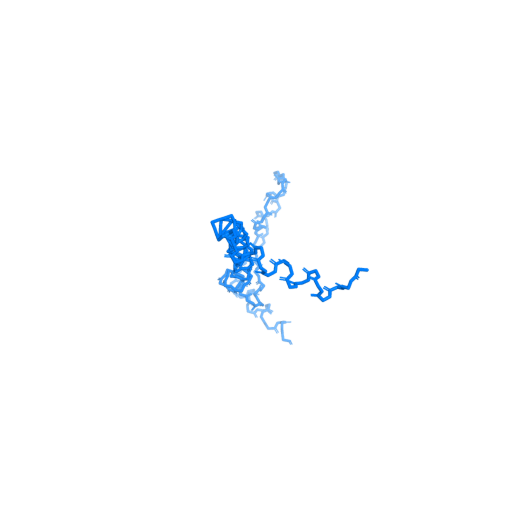 CA 1
ATOM 817 C C . LEU A 1 101 ? 5.357 -16.424 -38.915 1.00 71.50 101 LEU A C 1
ATOM 819 O O . LEU A 1 101 ? 4.624 -16.185 -37.956 1.00 71.50 101 LEU A O 1
ATOM 823 N N . THR A 1 102 ? 4.893 -16.882 -40.085 1.00 52.94 102 THR A N 1
ATOM 824 C CA . THR A 1 102 ? 3.507 -17.352 -40.304 1.00 52.94 102 THR A CA 1
ATOM 825 C C . THR A 1 102 ? 3.376 -18.811 -39.886 1.00 52.94 102 THR A C 1
ATOM 827 O O . THR A 1 102 ? 2.353 -19.150 -39.253 1.00 52.94 102 THR A O 1
#

Mean predicted aligned error: 13.85 Å